Protein AF-A0A662VQU7-F1 (afdb_monomer_lite)

Sequence (92 aa):
MEEIKLRVRENELKRAGLKEGVYFVELDENIEILKVVNRQTDIPVRIYSGNGSYYGDIPGDIVNKIKIEDGKELEIISPEDSNWGYIAMLVI

Foldseek 3Di:
DDWDKAFEDPVLCVQQVHDFDKFQWDQDPVVLWTWTDPDPDDWIWGWDDDPRTIIIITDVVSVVVSPDPDFRHWGWAHCVRPVPVTIITDGD

Radius of gyration: 12.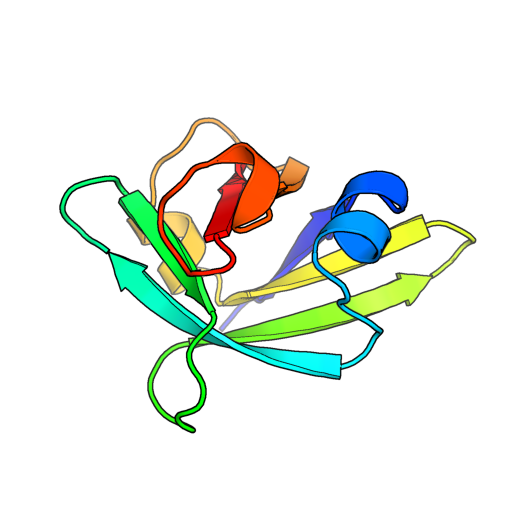03 Å; chains: 1; bounding box: 27×28×28 Å

Secondary structure (DSSP, 8-state):
-PEEEEEE-HHHHHHTT--SEEEEEEEETTTTEEEEESSS-SEEEEEEEETTEEEEEEEHHHHHHH--S--SEEEEE-HHHHSSSS-EEEE-

pLDDT: mean 85.63, std 10.6, range [51.66, 95.38]

Structure (mmCIF, N/CA/C/O backbone):
data_AF-A0A662VQU7-F1
#
_entry.id   AF-A0A662VQU7-F1
#
loop_
_atom_site.group_PDB
_atom_site.id
_atom_site.type_symbol
_atom_site.label_atom_id
_atom_site.label_alt_id
_atom_site.label_comp_id
_atom_site.label_asym_id
_atom_site.label_entity_id
_atom_site.label_seq_id
_atom_site.pdbx_PDB_ins_code
_atom_site.Cartn_x
_atom_site.Cartn_y
_atom_site.Cartn_z
_atom_site.occupancy
_atom_site.B_iso_or_equiv
_atom_site.auth_seq_id
_atom_site.auth_comp_id
_atom_site.auth_asym_id
_atom_site.auth_atom_id
_atom_site.pdbx_PDB_model_num
ATOM 1 N N . MET A 1 1 ? -15.535 13.441 0.391 1.00 52.88 1 MET A N 1
ATOM 2 C CA . MET A 1 1 ? -14.432 12.768 1.100 1.00 52.88 1 MET A CA 1
ATOM 3 C C . MET A 1 1 ? -13.155 13.341 0.540 1.00 52.88 1 MET A C 1
ATOM 5 O O . MET A 1 1 ? -13.021 13.352 -0.675 1.00 52.88 1 MET A O 1
ATOM 9 N N . GLU A 1 2 ? -12.298 13.900 1.385 1.00 65.12 2 GLU A N 1
ATOM 10 C CA . GLU A 1 2 ? -10.962 14.316 0.955 1.00 65.12 2 GLU A CA 1
ATOM 11 C C . GLU A 1 2 ? -10.071 13.069 0.957 1.00 65.12 2 GLU A C 1
ATOM 13 O O . GLU A 1 2 ? -10.043 12.331 1.941 1.00 65.12 2 GLU A O 1
ATOM 18 N N . GLU A 1 3 ? -9.433 12.776 -0.172 1.00 70.12 3 GLU A N 1
ATOM 19 C CA . GLU A 1 3 ? -8.425 11.720 -0.286 1.00 70.12 3 GLU A CA 1
ATOM 20 C C . GLU A 1 3 ? -7.068 12.309 0.101 1.00 70.12 3 GLU A C 1
ATOM 22 O O . GLU A 1 3 ? -6.731 13.428 -0.299 1.00 70.12 3 GLU A O 1
ATOM 27 N N . ILE A 1 4 ? -6.296 11.568 0.893 1.00 82.12 4 ILE A N 1
ATOM 28 C CA . ILE A 1 4 ? -4.956 11.987 1.302 1.00 82.12 4 ILE A CA 1
ATOM 29 C C . ILE A 1 4 ? -3.944 11.316 0.389 1.00 82.12 4 ILE A C 1
ATOM 31 O O . ILE A 1 4 ? -3.939 10.096 0.240 1.00 82.12 4 ILE A O 1
ATOM 35 N N . LYS A 1 5 ? -3.075 12.142 -0.194 1.00 86.50 5 LYS A N 1
ATOM 36 C CA . LYS A 1 5 ? -1.975 11.719 -1.054 1.00 86.50 5 LYS A CA 1
ATOM 37 C C . LYS A 1 5 ? -0.731 11.429 -0.219 1.00 86.50 5 LYS A C 1
ATOM 39 O O . LYS A 1 5 ? -0.098 12.356 0.285 1.00 86.50 5 LYS A O 1
ATOM 44 N N . LEU A 1 6 ? -0.339 10.163 -0.154 1.00 90.50 6 LEU A N 1
ATOM 45 C CA . LEU A 1 6 ? 0.825 9.683 0.591 1.00 90.50 6 LEU A CA 1
ATOM 46 C C . LEU A 1 6 ? 1.936 9.254 -0.365 1.00 90.50 6 LEU A C 1
ATOM 48 O O . LEU A 1 6 ? 1.667 8.698 -1.429 1.00 90.50 6 LEU A O 1
ATOM 52 N N . ARG A 1 7 ? 3.200 9.511 -0.022 1.00 92.62 7 ARG A N 1
ATOM 53 C CA . ARG A 1 7 ? 4.333 9.056 -0.839 1.00 92.62 7 ARG A CA 1
ATOM 54 C C . ARG A 1 7 ? 4.556 7.560 -0.638 1.00 92.62 7 ARG A C 1
ATOM 56 O O . ARG A 1 7 ? 4.595 7.097 0.489 1.00 92.62 7 ARG A O 1
ATOM 63 N N . VAL A 1 8 ? 4.776 6.824 -1.721 1.00 93.50 8 VAL A N 1
ATOM 64 C CA . VAL A 1 8 ? 5.105 5.393 -1.669 1.00 93.50 8 VAL A CA 1
ATOM 65 C C . VAL A 1 8 ? 6.536 5.195 -2.144 1.00 93.50 8 VAL A C 1
ATOM 67 O O . VAL A 1 8 ? 6.961 5.796 -3.142 1.00 93.50 8 VAL A O 1
ATOM 70 N N . ARG A 1 9 ? 7.296 4.336 -1.461 1.00 94.44 9 ARG A N 1
ATOM 71 C CA . ARG A 1 9 ? 8.653 4.002 -1.896 1.00 94.44 9 ARG A CA 1
ATOM 72 C C . ARG A 1 9 ? 8.621 2.914 -2.965 1.00 94.44 9 ARG A C 1
ATOM 74 O O . ARG A 1 9 ? 8.009 1.860 -2.814 1.00 94.44 9 ARG A O 1
ATOM 81 N N . GLU A 1 10 ? 9.313 3.157 -4.073 1.00 93.75 10 GLU A N 1
ATOM 82 C CA . GLU A 1 10 ? 9.295 2.261 -5.238 1.00 93.75 10 GLU A CA 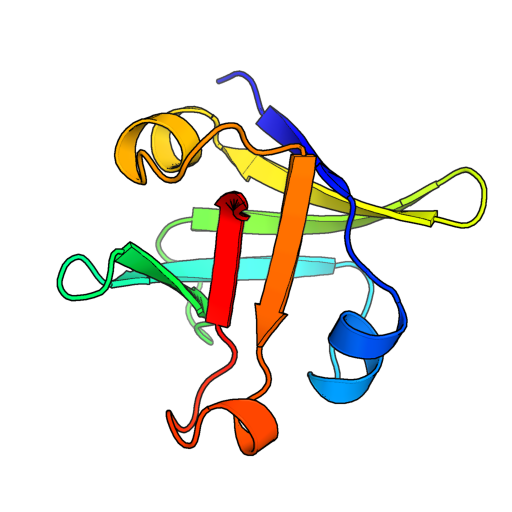1
ATOM 83 C C . GLU A 1 10 ? 9.815 0.845 -4.920 1.00 93.75 10 GLU A C 1
ATOM 85 O O . GLU A 1 10 ? 9.330 -0.143 -5.470 1.00 93.75 10 GLU A O 1
ATOM 90 N N . ASN A 1 11 ? 10.803 0.729 -4.033 1.00 93.94 11 ASN A N 1
ATOM 91 C CA . ASN A 1 11 ? 11.376 -0.549 -3.606 1.00 93.94 11 ASN A CA 1
ATOM 92 C C . ASN A 1 11 ? 10.384 -1.416 -2.814 1.00 93.94 11 ASN A C 1
ATOM 94 O O . ASN A 1 11 ? 10.423 -2.637 -2.939 1.00 93.94 11 ASN A O 1
ATOM 98 N N . GLU A 1 12 ? 9.520 -0.809 -2.004 1.00 94.50 12 GLU A N 1
ATOM 99 C CA . GLU A 1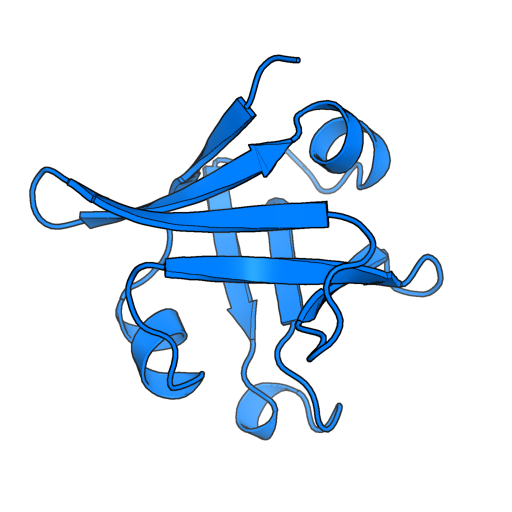 12 ? 8.462 -1.491 -1.247 1.00 94.50 12 GLU A CA 1
ATOM 100 C C . GLU A 1 12 ? 7.368 -1.998 -2.196 1.00 94.50 12 GLU A C 1
ATOM 102 O O . GLU A 1 12 ? 7.032 -3.181 -2.196 1.00 94.50 12 GLU A O 1
ATOM 107 N N . LEU A 1 13 ? 6.932 -1.134 -3.117 1.00 93.50 13 LEU A N 1
ATOM 108 C CA . LEU A 1 13 ? 5.986 -1.447 -4.193 1.00 93.50 13 LEU A CA 1
ATOM 109 C C . LEU A 1 13 ? 6.429 -2.673 -5.012 1.00 93.50 13 LEU A C 1
ATOM 111 O O . LEU A 1 13 ? 5.664 -3.619 -5.203 1.00 93.50 13 LEU A O 1
ATOM 115 N N . LYS A 1 14 ? 7.698 -2.677 -5.447 1.00 93.50 14 LYS A N 1
ATOM 116 C CA . LYS A 1 14 ? 8.298 -3.783 -6.211 1.00 93.50 14 LYS A CA 1
ATOM 117 C C . LYS A 1 14 ? 8.383 -5.075 -5.403 1.00 93.50 14 LYS A C 1
ATOM 119 O O . LYS A 1 14 ? 8.077 -6.131 -5.949 1.00 93.50 14 LYS A O 1
ATOM 124 N N . ARG A 1 15 ? 8.789 -5.002 -4.131 1.00 92.88 15 ARG A N 1
ATOM 125 C CA . ARG A 1 15 ? 8.893 -6.178 -3.248 1.00 92.88 15 ARG A CA 1
ATOM 126 C C . ARG A 1 15 ? 7.540 -6.811 -2.963 1.00 92.88 15 ARG A C 1
ATOM 128 O O . ARG A 1 15 ? 7.415 -8.026 -3.021 1.00 92.88 15 ARG A O 1
ATOM 135 N N . ALA A 1 16 ? 6.513 -5.995 -2.759 1.00 93.38 16 ALA A N 1
ATOM 136 C CA . ALA A 1 16 ? 5.144 -6.470 -2.599 1.00 93.38 16 ALA A CA 1
ATOM 137 C C . ALA A 1 16 ? 4.513 -6.987 -3.910 1.00 93.38 16 ALA A C 1
ATOM 139 O O . ALA A 1 16 ? 3.367 -7.429 -3.904 1.00 93.38 16 ALA A O 1
ATOM 140 N N . GLY A 1 17 ? 5.222 -6.919 -5.046 1.00 93.75 17 GLY A N 1
ATOM 141 C CA . GLY A 1 17 ? 4.695 -7.326 -6.351 1.00 93.75 17 GLY A CA 1
ATOM 142 C C . GLY A 1 17 ? 3.545 -6.445 -6.850 1.00 93.75 17 GLY A C 1
ATOM 143 O O . GLY A 1 17 ? 2.808 -6.848 -7.753 1.00 93.75 17 GLY A O 1
ATOM 144 N N . LEU A 1 18 ? 3.381 -5.253 -6.273 1.00 93.25 18 LEU A N 1
ATOM 145 C CA . LEU A 1 18 ? 2.330 -4.315 -6.633 1.00 93.25 18 LEU A CA 1
ATOM 146 C C . LEU A 1 18 ? 2.741 -3.477 -7.852 1.00 93.25 18 LEU A C 1
ATOM 148 O O . LEU A 1 18 ? 3.917 -3.267 -8.155 1.00 93.25 18 LEU A O 1
ATOM 152 N N . LYS A 1 19 ? 1.735 -2.993 -8.571 1.00 94.25 19 LYS A N 1
ATOM 153 C CA . LYS A 1 19 ? 1.854 -2.038 -9.683 1.00 94.25 19 LYS A CA 1
ATOM 154 C C . LYS A 1 19 ? 0.907 -0.863 -9.457 1.00 94.25 19 LYS A C 1
ATOM 156 O O . LYS A 1 19 ? 0.152 -0.845 -8.488 1.00 94.25 19 LYS A O 1
ATOM 161 N N . GLU A 1 20 ? 0.909 0.108 -10.358 1.00 95.38 20 GLU A N 1
ATOM 162 C CA . GLU A 1 20 ? -0.166 1.101 -10.391 1.00 95.38 20 GLU A CA 1
ATOM 163 C C . GLU A 1 20 ? -1.530 0.417 -10.543 1.00 95.38 20 GLU A C 1
ATOM 165 O O . GLU A 1 20 ? -1.669 -0.561 -11.283 1.00 95.38 20 GLU A O 1
ATOM 170 N N . GLY A 1 21 ? -2.534 0.920 -9.832 1.00 94.31 21 GLY A N 1
ATOM 171 C CA . GLY A 1 21 ? -3.855 0.306 -9.786 1.00 94.31 21 GLY A CA 1
ATOM 172 C C . GLY A 1 21 ? -4.642 0.699 -8.545 1.00 94.31 21 GLY A C 1
ATOM 173 O O . GLY A 1 21 ? -4.194 1.507 -7.734 1.00 94.31 21 GLY A O 1
ATOM 174 N N . VAL A 1 22 ? -5.834 0.123 -8.413 1.00 92.38 22 VAL A N 1
ATOM 175 C CA . VAL A 1 22 ? -6.663 0.248 -7.212 1.00 92.38 22 VAL A CA 1
ATOM 176 C C . VAL A 1 22 ? -6.626 -1.078 -6.475 1.00 92.38 22 VAL A C 1
ATOM 178 O O . VAL A 1 22 ? -6.940 -2.120 -7.053 1.00 92.38 22 VAL A O 1
ATOM 181 N N . TYR A 1 23 ? -6.248 -1.018 -5.207 1.00 92.12 23 TYR A N 1
ATOM 182 C CA . TYR A 1 23 ? -6.225 -2.149 -4.296 1.00 92.12 23 TYR A CA 1
ATOM 183 C C . TYR A 1 23 ? -7.304 -1.954 -3.252 1.00 92.12 23 TYR A C 1
ATOM 185 O O . TYR A 1 23 ? -7.524 -0.843 -2.779 1.00 92.12 23 TYR A O 1
ATOM 193 N N . PHE A 1 24 ? -7.982 -3.036 -2.904 1.00 91.44 24 PHE A N 1
ATOM 194 C CA . PHE A 1 24 ? -8.943 -3.017 -1.818 1.00 91.44 24 PHE A CA 1
ATOM 195 C C . PHE A 1 24 ? -8.256 -3.527 -0.568 1.00 91.44 24 PHE A C 1
ATOM 197 O O . PHE A 1 24 ? -7.538 -4.531 -0.614 1.00 91.44 24 PHE A O 1
ATOM 204 N N . VAL A 1 25 ? -8.449 -2.804 0.526 1.00 90.88 25 VAL A N 1
ATOM 205 C CA . VAL A 1 25 ? -7.866 -3.136 1.819 1.00 90.88 25 VAL A CA 1
ATOM 206 C C . VAL A 1 25 ? -8.951 -3.254 2.884 1.00 90.88 25 VAL A C 1
ATOM 208 O O . VAL A 1 25 ? -9.969 -2.564 2.812 1.00 90.88 25 VAL A O 1
ATOM 211 N N . GLU A 1 26 ? -8.714 -4.115 3.869 1.00 90.75 26 GLU A N 1
ATOM 212 C CA . GLU A 1 26 ? -9.475 -4.188 5.119 1.00 90.75 26 GLU A CA 1
ATOM 213 C C . GLU A 1 26 ? -8.642 -3.569 6.252 1.00 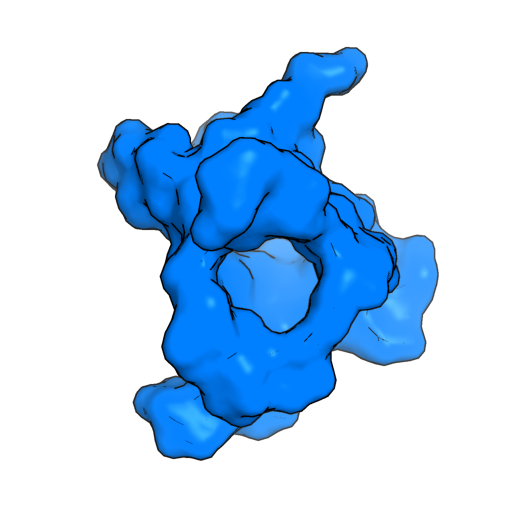90.75 26 GLU A C 1
ATOM 215 O O . GLU A 1 26 ? -7.419 -3.718 6.2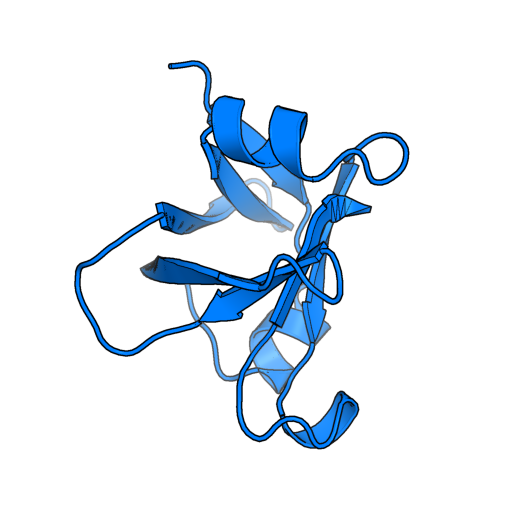72 1.00 90.75 26 GLU A O 1
ATOM 220 N N . LEU A 1 27 ? -9.280 -2.853 7.180 1.00 87.56 27 LEU A N 1
ATOM 221 C CA . LEU A 1 27 ? -8.611 -2.341 8.378 1.00 87.56 27 LEU A CA 1
ATOM 222 C C . LEU A 1 27 ? -8.547 -3.454 9.432 1.00 87.56 27 LEU A C 1
ATOM 224 O O . LEU A 1 27 ? -9.590 -3.918 9.892 1.00 87.56 27 LEU A O 1
ATOM 228 N N . ASP A 1 28 ? -7.343 -3.859 9.835 1.00 86.44 28 ASP A N 1
ATOM 229 C CA . ASP A 1 28 ? -7.148 -4.728 10.998 1.00 86.44 28 ASP A CA 1
ATOM 230 C C . ASP A 1 28 ? -7.040 -3.862 12.258 1.00 86.44 28 ASP A C 1
ATOM 232 O O . ASP A 1 28 ? -5.994 -3.280 12.550 1.00 86.44 28 ASP A O 1
ATOM 236 N N . GLU A 1 29 ? -8.142 -3.760 13.002 1.00 77.81 29 GLU A N 1
ATOM 237 C CA . GLU A 1 29 ? -8.239 -2.925 14.207 1.00 77.81 29 GLU A CA 1
ATOM 238 C C . GLU A 1 29 ? -7.316 -3.381 15.351 1.00 77.81 29 GLU A C 1
ATOM 240 O O . GLU A 1 29 ? -7.062 -2.603 16.265 1.00 77.81 29 GLU A O 1
ATOM 245 N N . ASN A 1 30 ? -6.795 -4.615 15.330 1.00 78.69 30 ASN A N 1
ATOM 246 C CA . ASN A 1 30 ? -5.953 -5.112 16.425 1.00 78.69 30 ASN A CA 1
ATOM 247 C C . ASN A 1 30 ? -4.538 -4.532 16.387 1.00 78.69 30 ASN A C 1
ATOM 249 O O . ASN A 1 30 ? -3.891 -4.413 17.427 1.00 78.69 30 ASN A O 1
ATOM 253 N N . ILE A 1 31 ? -4.045 -4.242 15.183 1.00 74.94 31 ILE A N 1
ATOM 254 C CA . ILE A 1 31 ? -2.675 -3.778 14.935 1.00 74.94 31 ILE A CA 1
ATOM 255 C C . ILE A 1 31 ? -2.632 -2.496 14.091 1.00 74.94 31 ILE A C 1
ATOM 257 O O . ILE A 1 31 ? -1.553 -2.071 13.696 1.00 74.94 31 ILE A O 1
ATOM 261 N N . GLU A 1 32 ? -3.795 -1.886 13.840 1.00 79.62 32 GLU A N 1
ATOM 262 C CA . GLU A 1 32 ? -3.979 -0.599 13.156 1.00 79.62 32 GLU A CA 1
ATOM 263 C C . GLU A 1 32 ? -3.346 -0.539 11.748 1.00 79.62 32 GLU A C 1
ATOM 265 O O . GLU A 1 32 ? -2.774 0.473 11.349 1.00 79.62 32 GLU A O 1
ATOM 270 N N . ILE A 1 33 ? -3.475 -1.618 10.961 1.00 83.94 33 ILE A N 1
ATOM 271 C CA . ILE A 1 33 ? -2.933 -1.695 9.588 1.00 83.94 33 ILE A CA 1
ATOM 272 C C . ILE A 1 33 ? -4.019 -1.877 8.526 1.00 83.94 33 ILE A C 1
ATOM 274 O O . ILE A 1 33 ? -5.082 -2.441 8.784 1.00 83.94 33 ILE A O 1
ATOM 278 N N . LEU A 1 34 ? -3.709 -1.491 7.288 1.00 87.12 34 LEU A N 1
ATOM 279 C CA . LEU A 1 34 ? -4.531 -1.788 6.117 1.00 87.12 34 LEU A CA 1
ATOM 280 C C . LEU A 1 34 ? -4.004 -3.037 5.406 1.00 87.12 34 LEU A C 1
ATOM 282 O O . LEU A 1 34 ? -2.896 -3.046 4.877 1.00 87.12 34 LEU A O 1
ATOM 286 N N . LYS A 1 35 ? -4.797 -4.100 5.353 1.00 90.25 35 LYS A N 1
ATOM 287 C CA . LYS A 1 35 ? -4.429 -5.369 4.721 1.00 90.25 35 LYS A CA 1
ATOM 288 C C . LYS A 1 35 ? -5.025 -5.475 3.326 1.00 90.25 35 LYS A C 1
ATOM 290 O O . LYS A 1 35 ? -6.237 -5.391 3.170 1.00 90.25 35 LYS A O 1
ATOM 295 N N . VAL A 1 36 ? -4.198 -5.731 2.313 1.00 86.62 36 VAL A N 1
ATOM 296 C CA . VAL A 1 36 ? -4.667 -5.940 0.933 1.00 86.62 36 VAL A CA 1
ATOM 297 C C . VAL A 1 36 ? -5.478 -7.229 0.837 1.00 86.62 36 VAL A C 1
ATOM 299 O O . VAL A 1 36 ? -4.993 -8.315 1.165 1.00 86.62 36 VAL A O 1
ATOM 302 N N . VAL A 1 37 ? -6.706 -7.115 0.334 1.00 85.88 37 VAL A N 1
ATOM 303 C CA . VAL A 1 37 ? -7.655 -8.221 0.190 1.00 85.88 37 VAL A CA 1
ATOM 304 C C . VAL A 1 37 ? -8.092 -8.404 -1.259 1.00 85.88 37 VAL A C 1
ATOM 306 O O . VAL A 1 37 ? -8.208 -7.465 -2.039 1.00 85.88 37 VAL A O 1
ATOM 309 N N . ASN A 1 38 ? -8.387 -9.651 -1.629 1.00 72.38 38 ASN A N 1
ATOM 310 C CA . ASN A 1 38 ? -8.854 -10.018 -2.971 1.00 72.38 38 ASN A CA 1
ATOM 311 C C . ASN A 1 38 ? -10.389 -9.884 -3.122 1.00 72.38 38 ASN A C 1
ATOM 313 O O . ASN A 1 38 ? -11.021 -10.621 -3.878 1.00 72.38 38 ASN A O 1
ATOM 317 N N . ARG A 1 39 ? -11.022 -9.002 -2.335 1.00 67.50 39 ARG A N 1
ATOM 318 C CA . ARG A 1 39 ? -12.477 -8.774 -2.310 1.00 67.50 39 ARG A CA 1
ATOM 319 C C . ARG A 1 39 ? -12.765 -7.289 -2.539 1.00 67.50 39 ARG A C 1
ATOM 321 O O . ARG A 1 39 ? -12.028 -6.446 -2.053 1.00 67.50 39 ARG A O 1
ATOM 328 N N . GLN A 1 40 ? -13.837 -6.970 -3.269 1.00 64.00 40 GLN A N 1
ATOM 329 C CA . GLN A 1 40 ? -14.263 -5.595 -3.607 1.00 64.00 40 GLN A CA 1
ATOM 330 C C . GLN A 1 40 ? -14.869 -4.815 -2.423 1.00 64.00 40 GLN A C 1
ATOM 332 O O . GLN A 1 40 ? -15.692 -3.924 -2.615 1.00 64.00 40 GLN A O 1
ATOM 337 N N . THR A 1 41 ? -14.544 -5.179 -1.193 1.00 59.00 41 THR A N 1
ATOM 338 C CA . THR A 1 41 ? -15.217 -4.656 -0.008 1.00 59.00 41 THR A CA 1
ATOM 339 C C . THR A 1 41 ? -14.142 -4.193 0.947 1.00 59.00 41 THR A C 1
ATOM 341 O O . THR A 1 41 ?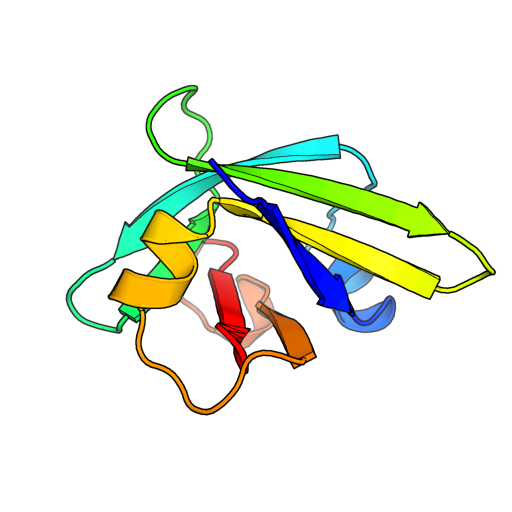 -13.440 -5.025 1.509 1.00 59.00 41 THR A O 1
ATOM 344 N N . ASP A 1 42 ? -13.919 -2.878 0.977 1.00 74.81 42 ASP A N 1
ATOM 345 C CA . ASP A 1 42 ? -14.042 -2.061 2.194 1.00 74.81 42 ASP A CA 1
ATOM 346 C C . ASP A 1 42 ? -13.416 -0.684 1.953 1.00 74.81 42 ASP A C 1
ATOM 348 O O . ASP A 1 42 ? -14.116 0.326 2.016 1.00 74.81 42 ASP A O 1
ATOM 352 N N . ILE A 1 43 ? -12.132 -0.627 1.587 1.00 88.25 43 ILE A N 1
ATOM 353 C CA . ILE A 1 43 ? -11.409 0.641 1.424 1.00 88.25 43 ILE A CA 1
ATOM 354 C C . ILE A 1 43 ? -10.597 0.613 0.121 1.00 88.25 43 ILE A C 1
ATOM 356 O O . ILE A 1 43 ? -9.691 -0.212 -0.013 1.00 88.25 43 ILE A O 1
ATOM 360 N N . PRO A 1 44 ? -10.887 1.484 -0.862 1.00 91.06 44 PRO A N 1
ATOM 361 C CA . PRO A 1 44 ? -10.061 1.597 -2.055 1.00 91.06 44 PRO A CA 1
ATOM 362 C C . PRO A 1 44 ? -8.791 2.400 -1.750 1.00 91.06 44 PRO A C 1
ATOM 364 O O . PRO A 1 44 ? -8.867 3.518 -1.250 1.00 91.06 44 PRO A O 1
ATOM 367 N N . VAL A 1 45 ? -7.633 1.856 -2.110 1.00 91.50 45 VAL A N 1
ATOM 368 C CA . VAL A 1 45 ? -6.340 2.548 -2.104 1.00 91.50 45 VAL A CA 1
ATOM 369 C C . VAL A 1 45 ? -5.817 2.602 -3.530 1.00 91.50 45 VAL A C 1
ATOM 371 O O . VAL A 1 45 ? -5.615 1.568 -4.173 1.00 91.50 45 VAL A O 1
ATOM 374 N N . ARG A 1 46 ? -5.603 3.810 -4.052 1.00 93.88 46 ARG A N 1
ATOM 375 C CA . ARG A 1 46 ? -5.094 4.000 -5.415 1.00 93.88 46 ARG A CA 1
ATOM 376 C C . ARG A 1 46 ? -3.591 4.208 -5.393 1.00 93.88 46 ARG A C 1
ATOM 378 O O . ARG A 1 46 ? -3.123 5.179 -4.820 1.00 93.88 46 ARG A O 1
ATOM 385 N N . ILE A 1 47 ? -2.853 3.370 -6.110 1.00 95.19 47 ILE A N 1
ATOM 386 C CA . ILE A 1 47 ? -1.416 3.525 -6.338 1.00 95.19 47 ILE A CA 1
ATOM 387 C C . ILE A 1 47 ? -1.170 4.071 -7.748 1.00 95.19 47 ILE A C 1
ATOM 389 O O . ILE A 1 47 ? -1.685 3.526 -8.727 1.00 95.19 47 ILE A O 1
ATOM 393 N N . TYR A 1 48 ? -0.371 5.131 -7.863 1.00 95.19 48 TYR A N 1
ATOM 394 C CA . TYR A 1 48 ? -0.026 5.777 -9.136 1.00 95.19 48 TYR A CA 1
ATOM 395 C C . TYR A 1 48 ? 1.342 6.457 -9.071 1.00 95.19 48 TYR A C 1
ATOM 397 O O . TYR A 1 48 ? 1.841 6.774 -7.992 1.00 95.19 48 TYR A O 1
ATOM 405 N N . SER A 1 49 ? 1.944 6.717 -10.228 1.00 94.50 49 SER A N 1
ATOM 406 C CA . SER A 1 49 ? 3.153 7.524 -10.355 1.00 94.50 49 SER A CA 1
ATOM 407 C C . SER A 1 49 ? 2.853 8.951 -10.819 1.00 94.50 49 SER A C 1
ATOM 409 O O . SER A 1 49 ? 1.894 9.233 -11.538 1.00 94.50 49 SER A O 1
ATOM 411 N N . GLY A 1 50 ? 3.698 9.884 -10.393 1.00 91.19 50 GLY A N 1
ATOM 412 C CA . GLY A 1 50 ? 3.697 11.274 -10.834 1.00 91.19 50 GLY A CA 1
ATOM 413 C C . GLY A 1 50 ? 5.050 11.913 -10.544 1.00 91.19 50 GLY A C 1
ATOM 414 O O . GLY A 1 50 ? 5.643 11.666 -9.499 1.00 91.19 50 GLY A O 1
ATOM 415 N N . ASN A 1 51 ? 5.572 12.725 -11.465 1.00 89.44 51 ASN A N 1
ATOM 416 C CA . ASN A 1 51 ? 6.862 13.414 -11.295 1.00 89.44 51 ASN A CA 1
ATOM 417 C C . ASN A 1 51 ? 8.031 12.479 -10.898 1.00 89.44 51 ASN A C 1
ATOM 419 O O . ASN A 1 51 ? 8.890 12.857 -10.104 1.00 89.44 51 ASN A O 1
ATOM 423 N N . GLY A 1 52 ? 8.049 11.240 -11.406 1.00 89.25 52 GLY A N 1
ATOM 424 C CA . GLY A 1 52 ? 9.087 10.249 -11.087 1.00 89.25 52 GLY A CA 1
ATOM 425 C C . GLY A 1 52 ? 9.008 9.648 -9.676 1.00 89.25 52 GLY A C 1
ATOM 426 O O . GLY A 1 52 ? 9.968 9.030 -9.232 1.00 89.25 52 GLY A O 1
ATOM 427 N N . SER A 1 53 ? 7.899 9.837 -8.957 1.00 92.06 53 SER A N 1
ATOM 428 C CA . SER A 1 53 ? 7.636 9.240 -7.639 1.00 92.06 53 SER A CA 1
ATOM 429 C C . SER A 1 53 ? 6.311 8.480 -7.637 1.00 92.06 53 SER A C 1
ATOM 431 O O . SER A 1 53 ? 5.434 8.781 -8.444 1.00 92.06 53 SER A O 1
ATOM 433 N N . TYR A 1 54 ? 6.162 7.516 -6.727 1.00 94.56 54 TYR A N 1
ATOM 434 C CA . TYR A 1 54 ? 4.902 6.807 -6.502 1.00 94.56 54 TYR A CA 1
ATOM 435 C C . TYR A 1 54 ? 4.129 7.420 -5.339 1.00 94.56 54 TYR A C 1
ATOM 437 O O . TYR A 1 54 ? 4.713 7.957 -4.392 1.00 94.56 54 TYR A O 1
ATOM 445 N N . TYR A 1 55 ? 2.810 7.316 -5.423 1.00 93.62 55 TYR A N 1
ATOM 446 C CA . TYR A 1 55 ? 1.872 7.824 -4.442 1.00 93.62 55 TYR A CA 1
ATOM 447 C C . TYR A 1 55 ? 0.742 6.826 -4.202 1.00 93.62 55 TYR A C 1
ATOM 449 O O . TYR A 1 55 ? 0.399 6.046 -5.094 1.00 93.62 55 TYR A O 1
ATOM 457 N N . GLY A 1 56 ? 0.182 6.882 -2.998 1.00 92.62 56 GLY A N 1
ATOM 458 C CA . GLY A 1 56 ? -1.009 6.168 -2.575 1.00 92.62 56 GLY A CA 1
ATOM 459 C C . GLY A 1 56 ? -2.076 7.155 -2.124 1.00 92.62 56 GLY A C 1
ATOM 460 O O . GLY A 1 56 ? -1.809 7.950 -1.225 1.00 92.62 56 GLY A O 1
ATOM 461 N N . ASP A 1 57 ? -3.258 7.112 -2.735 1.00 91.50 57 ASP A N 1
ATOM 462 C CA . ASP A 1 57 ? -4.422 7.859 -2.255 1.00 91.50 57 ASP A CA 1
ATOM 463 C C . ASP A 1 57 ? -5.259 6.949 -1.349 1.00 91.50 57 ASP A C 1
ATOM 465 O O . ASP A 1 57 ? -5.677 5.862 -1.769 1.00 91.50 57 ASP A O 1
ATOM 469 N N . ILE A 1 58 ? -5.496 7.397 -0.114 1.00 88.00 58 ILE A N 1
ATOM 470 C CA . ILE A 1 58 ? -6.336 6.715 0.882 1.00 88.00 58 ILE A CA 1
ATOM 471 C C . ILE A 1 58 ? -7.498 7.642 1.265 1.00 88.00 58 ILE A C 1
ATOM 473 O O . ILE A 1 58 ? -7.281 8.847 1.440 1.00 88.00 58 ILE A O 1
ATOM 477 N N . PRO A 1 59 ? -8.727 7.119 1.440 1.00 88.12 59 PRO A N 1
ATOM 478 C CA . PRO A 1 59 ? -9.838 7.892 1.981 1.00 88.12 59 PRO A CA 1
ATOM 479 C C . PRO A 1 59 ? -9.480 8.547 3.323 1.00 88.12 59 PRO A C 1
ATOM 481 O O . PRO A 1 59 ? -9.026 7.881 4.255 1.00 88.12 59 PRO A O 1
ATOM 484 N N . GLY A 1 60 ? -9.677 9.862 3.442 1.00 84.12 60 GLY A N 1
ATOM 485 C CA . GLY A 1 60 ? -9.248 10.614 4.624 1.00 84.12 60 GLY A CA 1
ATOM 486 C C . GLY A 1 60 ? -9.940 10.196 5.925 1.00 84.12 60 GLY A C 1
ATOM 487 O O . GLY A 1 60 ? -9.362 10.329 6.998 1.00 84.12 60 GLY A O 1
ATOM 488 N N . ASP A 1 61 ? -11.151 9.638 5.864 1.00 85.38 61 ASP A N 1
ATOM 489 C CA . ASP A 1 61 ? -11.834 9.069 7.031 1.00 85.38 61 ASP A CA 1
ATOM 490 C C . ASP A 1 61 ? -11.119 7.829 7.586 1.00 85.38 61 ASP A C 1
ATOM 492 O O . ASP A 1 61 ? -11.122 7.621 8.798 1.00 85.38 61 ASP A O 1
ATOM 496 N N . ILE A 1 62 ? -10.464 7.045 6.728 1.00 85.88 62 ILE A N 1
ATOM 497 C CA . ILE A 1 62 ? -9.627 5.911 7.130 1.00 85.88 62 ILE A CA 1
ATOM 498 C C . ILE A 1 62 ? -8.320 6.397 7.748 1.00 85.88 62 ILE A C 1
ATOM 500 O O . ILE A 1 62 ? -7.952 5.933 8.824 1.00 85.88 62 ILE A O 1
ATOM 504 N N . VAL A 1 63 ? -7.663 7.386 7.139 1.00 81.00 63 VAL A N 1
ATOM 505 C CA . VAL A 1 63 ? -6.442 7.979 7.711 1.00 81.00 63 VAL A CA 1
ATOM 506 C C . VAL A 1 63 ? -6.712 8.557 9.106 1.00 81.00 63 VAL A C 1
ATOM 508 O O . VAL A 1 63 ? -5.971 8.284 10.047 1.00 81.00 63 VAL A O 1
ATOM 511 N N . ASN A 1 64 ? -7.831 9.269 9.277 1.00 80.50 64 ASN A N 1
ATOM 512 C CA . ASN A 1 64 ? -8.248 9.814 10.573 1.00 80.50 64 ASN A CA 1
ATOM 513 C C . ASN A 1 64 ? -8.536 8.734 11.630 1.00 80.50 64 ASN A C 1
ATOM 515 O O . ASN A 1 64 ? -8.382 8.993 12.825 1.00 80.50 64 ASN A O 1
ATOM 519 N N . LYS A 1 65 ? -8.979 7.540 11.214 1.00 81.50 65 LYS A N 1
ATOM 520 C CA . LYS A 1 65 ? -9.206 6.405 12.122 1.00 81.50 65 LYS A CA 1
ATOM 521 C C . LYS A 1 65 ? -7.900 5.781 12.598 1.00 81.50 65 LYS A C 1
ATOM 523 O O . LYS A 1 65 ? -7.832 5.404 13.761 1.00 81.50 65 LYS A O 1
ATOM 528 N N . ILE A 1 66 ? -6.898 5.694 11.723 1.00 78.81 66 ILE A N 1
ATOM 529 C CA . ILE A 1 66 ? -5.663 4.943 11.978 1.00 78.81 66 ILE A CA 1
ATOM 530 C C . ILE A 1 66 ? -4.708 5.683 12.932 1.00 78.81 66 ILE A C 1
ATOM 532 O O . ILE A 1 66 ? -3.905 5.029 13.568 1.00 78.81 66 ILE A O 1
ATOM 536 N N . LYS A 1 67 ? -4.829 7.005 13.139 1.00 66.25 67 LYS A N 1
ATOM 537 C CA . LYS A 1 67 ? -4.133 7.779 14.206 1.00 66.25 67 LYS A CA 1
ATOM 538 C C . LYS A 1 67 ? -2.603 7.589 14.348 1.00 66.25 67 LYS A C 1
ATOM 540 O O . LYS A 1 67 ? -2.038 8.070 15.330 1.00 66.25 67 LYS A O 1
ATOM 545 N N . ILE A 1 68 ? -1.923 6.963 13.391 1.00 59.41 68 ILE A N 1
ATOM 546 C CA . ILE A 1 68 ? -0.459 6.869 13.364 1.00 59.41 68 ILE A CA 1
ATOM 547 C C . ILE A 1 68 ? 0.115 8.264 13.040 1.00 59.41 68 ILE A C 1
ATOM 549 O O . ILE A 1 68 ? -0.485 9.020 12.271 1.00 59.41 68 ILE A O 1
ATOM 553 N N . GLU A 1 69 ? 1.209 8.649 13.706 1.00 55.16 69 GLU A N 1
ATOM 554 C CA . GLU A 1 69 ? 1.770 10.009 13.692 1.00 55.16 69 GLU A CA 1
ATOM 555 C C . GLU A 1 69 ? 2.050 10.530 12.264 1.00 55.16 69 GLU A C 1
ATOM 557 O O . GLU A 1 69 ? 2.896 10.011 11.558 1.00 55.16 69 GLU A O 1
ATOM 562 N N . ASP A 1 70 ? 1.310 11.575 11.877 1.00 51.66 70 ASP A N 1
ATOM 563 C CA . ASP A 1 70 ? 1.452 12.475 10.717 1.00 51.66 70 ASP A CA 1
ATOM 564 C C . ASP A 1 70 ? 1.939 11.874 9.376 1.00 51.66 70 ASP A C 1
ATOM 566 O O . ASP A 1 70 ? 3.084 12.033 8.951 1.00 51.66 70 ASP A O 1
ATOM 570 N N . GLY A 1 71 ? 0.970 11.287 8.662 1.00 62.28 71 GLY A N 1
ATOM 571 C CA . GLY A 1 71 ? 1.083 10.638 7.357 1.00 62.28 71 GLY A CA 1
ATOM 572 C C . GLY A 1 71 ? 1.709 11.470 6.237 1.00 62.28 71 GLY A C 1
ATOM 573 O O . GLY A 1 71 ? 1.034 12.248 5.551 1.00 62.28 71 GLY A O 1
ATOM 574 N N . LYS A 1 72 ? 2.986 11.206 5.959 1.00 73.38 72 LYS A N 1
ATOM 575 C CA . LYS A 1 72 ? 3.655 11.655 4.723 1.00 73.38 72 LYS A CA 1
ATOM 576 C C . LYS A 1 72 ? 3.960 10.505 3.787 1.00 73.38 72 LYS A C 1
ATOM 578 O O . LYS A 1 72 ? 4.062 10.727 2.572 1.00 73.38 72 LYS A O 1
ATOM 583 N N . GLU A 1 73 ? 4.087 9.300 4.326 1.00 89.12 73 GLU A N 1
ATOM 584 C CA . GLU A 1 73 ? 4.394 8.111 3.550 1.00 89.12 73 GLU A CA 1
ATOM 585 C C . GLU A 1 73 ? 3.344 7.019 3.776 1.00 89.12 73 GLU A C 1
ATOM 587 O O . GLU A 1 73 ? 2.705 6.915 4.820 1.00 89.12 73 GLU A O 1
ATOM 592 N N . LEU A 1 74 ? 3.136 6.229 2.730 1.00 91.50 74 LEU A N 1
ATOM 593 C CA . LEU A 1 74 ? 2.412 4.975 2.781 1.00 91.50 74 LEU A CA 1
ATOM 594 C C . LEU A 1 74 ? 3.458 3.873 2.653 1.00 91.50 74 LEU A C 1
ATOM 596 O O . LEU A 1 74 ? 3.960 3.619 1.553 1.00 91.50 74 LEU A O 1
ATOM 600 N N . GLU A 1 75 ? 3.797 3.261 3.782 1.00 92.44 75 GLU A N 1
ATOM 601 C CA . GLU A 1 75 ? 4.703 2.122 3.835 1.00 92.44 75 GLU A CA 1
ATOM 602 C C . GLU A 1 75 ? 3.969 0.871 3.352 1.00 92.44 75 GLU A C 1
ATOM 604 O O . GLU A 1 75 ? 2.861 0.566 3.803 1.00 92.44 75 GLU A O 1
ATOM 609 N N . ILE A 1 76 ? 4.587 0.145 2.421 1.00 94.38 76 ILE A N 1
ATOM 610 C CA . ILE A 1 76 ? 4.059 -1.125 1.914 1.00 94.38 76 ILE A CA 1
ATOM 611 C C . ILE A 1 76 ? 4.945 -2.257 2.423 1.00 94.38 76 ILE A C 1
ATOM 613 O O . ILE A 1 76 ? 6.110 -2.373 2.044 1.00 94.38 76 ILE A O 1
ATOM 617 N N . ILE A 1 77 ? 4.367 -3.137 3.236 1.00 94.19 77 ILE A N 1
ATOM 618 C CA . ILE A 1 77 ? 5.068 -4.280 3.817 1.00 94.19 77 ILE A CA 1
ATOM 619 C C . ILE A 1 77 ? 4.634 -5.547 3.085 1.00 94.19 77 ILE A C 1
ATOM 621 O O . ILE A 1 77 ? 3.449 -5.894 3.045 1.00 94.19 77 ILE A O 1
ATOM 625 N N . SER A 1 78 ? 5.597 -6.247 2.486 1.00 93.56 78 SER A N 1
ATOM 626 C CA . SER A 1 78 ? 5.323 -7.500 1.786 1.00 93.56 78 SER A CA 1
ATOM 627 C C . SER A 1 78 ? 5.070 -8.659 2.771 1.00 93.56 78 SER A C 1
ATOM 629 O O . SER A 1 78 ? 5.468 -8.592 3.941 1.00 93.56 78 SER A O 1
ATOM 631 N N . PRO A 1 79 ? 4.451 -9.767 2.320 1.00 91.81 79 PRO A N 1
ATOM 632 C CA . PRO A 1 79 ? 4.339 -10.973 3.137 1.00 91.81 79 PRO A CA 1
ATOM 633 C C . PRO A 1 79 ? 5.706 -11.511 3.578 1.00 91.81 79 PRO A C 1
ATOM 635 O O . PRO A 1 79 ? 5.816 -12.061 4.671 1.00 91.81 79 PRO A O 1
ATOM 638 N N . GLU A 1 80 ? 6.735 -11.347 2.740 1.00 88.94 80 GLU A N 1
ATOM 639 C CA . GLU A 1 80 ? 8.107 -11.791 3.015 1.00 88.94 80 GLU A CA 1
ATOM 640 C C . GLU A 1 80 ? 8.771 -10.957 4.120 1.00 88.94 80 GLU A C 1
ATOM 642 O O . GLU A 1 80 ? 9.532 -11.501 4.917 1.00 88.94 80 GLU A O 1
ATOM 647 N N . ASP A 1 81 ? 8.444 -9.663 4.211 1.00 89.81 81 ASP A N 1
ATOM 648 C CA . ASP A 1 81 ? 8.997 -8.760 5.229 1.00 89.81 81 ASP A CA 1
ATOM 649 C C . ASP A 1 81 ? 8.315 -8.933 6.605 1.00 89.81 81 ASP A C 1
ATOM 651 O O . ASP A 1 81 ? 8.933 -8.678 7.638 1.00 89.81 81 ASP A O 1
ATOM 655 N N . SER A 1 82 ? 7.048 -9.373 6.636 1.00 87.62 82 SER A N 1
ATOM 656 C CA . SER A 1 82 ? 6.211 -9.409 7.854 1.00 87.62 82 SER A CA 1
ATOM 657 C C . SER A 1 82 ? 5.862 -10.801 8.391 1.00 87.62 82 SER A C 1
ATOM 659 O O . SER A 1 82 ? 5.467 -10.927 9.549 1.00 87.62 82 SER A O 1
ATOM 661 N N . ASN A 1 83 ? 5.968 -11.853 7.574 1.00 87.25 83 ASN A N 1
ATOM 662 C CA . ASN A 1 83 ? 5.421 -13.194 7.838 1.00 87.25 83 ASN A CA 1
ATOM 663 C C . ASN A 1 83 ? 3.889 -13.256 8.032 1.00 87.25 83 ASN A C 1
ATOM 665 O O . ASN A 1 83 ? 3.370 -14.287 8.463 1.00 87.25 83 ASN A O 1
ATOM 669 N N . TRP A 1 84 ? 3.134 -12.202 7.699 1.00 86.94 84 TRP A N 1
ATOM 670 C CA . TRP A 1 84 ? 1.679 -12.168 7.907 1.00 86.94 84 TRP A CA 1
ATOM 671 C C . TRP A 1 84 ? 0.863 -12.898 6.829 1.00 86.94 84 TRP A C 1
ATOM 673 O O . TRP A 1 84 ? -0.344 -13.088 6.973 1.00 86.94 84 TRP A O 1
ATOM 683 N N . GLY A 1 85 ? 1.503 -13.339 5.741 1.00 89.81 85 GLY A N 1
ATOM 684 C CA . GLY A 1 85 ? 0.827 -14.016 4.627 1.00 89.81 85 GLY A CA 1
ATOM 685 C C . GLY A 1 85 ? -0.043 -13.090 3.765 1.00 89.81 85 GLY A C 1
ATOM 686 O O . GLY A 1 85 ? -0.764 -13.567 2.891 1.00 89.81 85 GLY A O 1
ATOM 687 N N . TYR A 1 86 ? 0.026 -11.776 3.989 1.00 90.44 86 TYR A N 1
ATOM 688 C CA . TYR A 1 86 ? -0.655 -10.740 3.215 1.00 90.44 86 TYR A CA 1
ATOM 689 C C . TYR A 1 86 ? 0.234 -9.500 3.067 1.00 90.44 86 TYR A C 1
ATOM 691 O O . TYR A 1 86 ? 1.233 -9.356 3.769 1.00 90.44 86 TYR A O 1
ATOM 699 N N . ILE A 1 87 ? -0.120 -8.620 2.128 1.00 94.12 87 ILE A N 1
ATOM 700 C CA . ILE A 1 87 ? 0.516 -7.306 1.977 1.00 94.12 87 ILE A CA 1
ATOM 701 C C . ILE A 1 87 ? -0.179 -6.338 2.929 1.00 94.12 87 ILE A C 1
ATOM 703 O O . ILE A 1 87 ? -1.411 -6.254 2.921 1.00 94.12 87 ILE A O 1
ATOM 707 N N . ALA A 1 88 ? 0.600 -5.611 3.721 1.00 92.88 88 ALA A N 1
ATOM 708 C CA . ALA A 1 88 ? 0.107 -4.560 4.598 1.00 92.88 88 ALA A CA 1
ATOM 709 C C . ALA A 1 88 ? 0.480 -3.177 4.061 1.00 92.88 88 ALA A C 1
ATOM 711 O O . ALA A 1 88 ? 1.495 -3.004 3.386 1.00 92.88 88 ALA A O 1
ATOM 712 N N . MET A 1 89 ? -0.352 -2.197 4.382 1.00 91.75 89 MET A N 1
ATOM 713 C CA . MET A 1 89 ? -0.152 -0.788 4.100 1.00 91.75 89 MET A CA 1
ATOM 714 C C . MET A 1 89 ? -0.308 -0.006 5.409 1.00 91.75 89 MET A C 1
ATOM 716 O O . MET A 1 89 ? -1.313 -0.159 6.108 1.00 91.75 89 MET A O 1
ATOM 720 N N . LEU A 1 90 ? 0.692 0.806 5.749 1.00 88.94 90 LEU A N 1
ATOM 721 C CA . LEU A 1 90 ? 0.706 1.627 6.960 1.00 88.94 90 LEU A CA 1
ATOM 722 C C . LEU A 1 90 ? 0.924 3.092 6.597 1.00 88.94 90 LEU A C 1
ATOM 724 O O . LEU A 1 90 ? 1.719 3.414 5.718 1.00 88.94 90 LEU A O 1
ATOM 728 N N . VAL A 1 91 ? 0.209 3.975 7.285 1.00 86.06 91 VAL A N 1
ATOM 729 C CA . VAL A 1 91 ? 0.403 5.423 7.174 1.00 86.06 91 VAL A CA 1
ATOM 730 C C . VAL A 1 91 ? 1.402 5.834 8.251 1.00 86.06 91 VAL A C 1
ATOM 732 O O . VAL A 1 91 ? 1.135 5.554 9.415 1.00 86.06 91 VAL A O 1
ATOM 735 N N . ILE A 1 92 ? 2.526 6.454 7.870 1.00 82.94 92 ILE A N 1
ATOM 736 C CA . ILE A 1 92 ? 3.627 6.868 8.767 1.00 82.94 92 ILE A CA 1
ATOM 737 C C . ILE A 1 92 ? 4.175 8.265 8.439 1.00 82.94 92 ILE A C 1
ATOM 739 O O . ILE A 1 92 ? 3.868 8.810 7.342 1.00 82.94 92 ILE A O 1
#